Protein AF-A0A959UWD3-F1 (afdb_monomer_lite)

Foldseek 3Di:
DKWKWKAKVQWVVRIDRDPDDDIDRPDFDFTKIKIWIQDPVGIDIDIDGRPDGDDDDDDDDDD

Secondary structure (DSSP, 8-state):
--EEEEE-TTSBSSEE-SSS---B--S-EEEEEEEEEEETTEEEEEEEEEEEEEPPPP-----

Radius of gyration: 15.68 Å; chains: 1; bounding box: 38×17×52 Å

Sequence (63 aa):
PSTYEWQFPGGVPATSPLQDPVVQYNTPGTYDVTLIVETNDGPDTLVVPDFVTVHDLPLANAG

Structure (mmCIF, N/CA/C/O backbone):
data_AF-A0A959UWD3-F1
#
_entry.id   AF-A0A959UWD3-F1
#
loop_
_atom_site.group_PDB
_atom_site.id
_atom_site.type_symbol
_atom_site.label_atom_id
_atom_site.label_alt_id
_atom_site.label_comp_id
_atom_site.label_asym_id
_atom_site.label_entity_id
_atom_site.label_seq_id
_atom_site.pdbx_PDB_ins_code
_atom_site.Cartn_x
_atom_site.Cartn_y
_atom_site.Cartn_z
_atom_site.occupancy
_atom_site.B_iso_or_equiv
_atom_site.auth_seq_id
_atom_site.auth_comp_id
_atom_site.auth_asym_id
_atom_site.auth_atom_id
_atom_site.pdbx_PDB_model_num
ATOM 1 N N . PRO A 1 1 ? 13.738 -9.831 -16.115 1.00 67.06 1 PRO A N 1
ATOM 2 C CA . PRO A 1 1 ? 12.959 -10.369 -14.974 1.00 67.06 1 PRO A CA 1
ATOM 3 C C . PRO A 1 1 ? 12.116 -9.228 -14.436 1.00 67.06 1 PRO A C 1
ATOM 5 O O . PRO A 1 1 ? 12.655 -8.131 -14.344 1.00 67.06 1 PRO A O 1
ATOM 8 N N . SER A 1 2 ? 10.841 -9.460 -14.145 1.00 85.88 2 SER A N 1
ATOM 9 C CA . SER A 1 2 ? 10.019 -8.407 -13.556 1.00 85.88 2 SER A CA 1
ATOM 10 C C . SER A 1 2 ? 10.328 -8.303 -12.066 1.00 85.88 2 SER A C 1
ATOM 12 O O . SER A 1 2 ? 10.342 -9.331 -11.386 1.00 85.88 2 SER A O 1
ATOM 14 N N . THR A 1 3 ? 10.607 -7.103 -11.561 1.00 93.81 3 THR A N 1
ATOM 15 C CA . THR A 1 3 ? 10.701 -6.864 -10.113 1.00 93.81 3 THR A CA 1
ATOM 16 C C . THR A 1 3 ? 9.488 -6.083 -9.647 1.00 93.81 3 THR A C 1
ATOM 18 O O . THR A 1 3 ? 9.051 -5.158 -10.327 1.00 93.81 3 THR A O 1
ATOM 21 N N . TYR A 1 4 ? 8.957 -6.468 -8.490 1.00 96.31 4 TYR A N 1
ATOM 22 C CA . TYR A 1 4 ? 7.835 -5.800 -7.848 1.00 96.31 4 TYR A CA 1
ATOM 23 C C . TYR A 1 4 ? 8.363 -4.877 -6.757 1.00 96.31 4 TYR A C 1
ATOM 25 O O . TYR A 1 4 ? 9.278 -5.246 -6.023 1.00 96.31 4 TYR A O 1
ATOM 33 N N . GLU A 1 5 ? 7.760 -3.707 -6.628 1.00 97.38 5 GLU A N 1
ATOM 34 C CA . GLU A 1 5 ? 7.887 -2.855 -5.458 1.00 97.38 5 GLU A CA 1
ATOM 35 C C . GLU A 1 5 ? 6.495 -2.368 -5.074 1.00 97.38 5 GLU A C 1
ATOM 37 O O . GLU A 1 5 ? 5.884 -1.533 -5.741 1.00 97.38 5 GLU A O 1
ATOM 42 N N . TRP A 1 6 ? 5.985 -2.921 -3.983 1.00 98.06 6 TRP A N 1
ATOM 43 C CA . TRP A 1 6 ? 4.751 -2.463 -3.376 1.00 98.06 6 TRP A CA 1
ATOM 44 C C . TRP A 1 6 ? 5.025 -1.394 -2.328 1.00 98.06 6 TRP A C 1
ATOM 46 O O . TRP A 1 6 ? 5.986 -1.510 -1.563 1.00 98.06 6 TRP A O 1
ATOM 56 N N . GLN A 1 7 ? 4.129 -0.415 -2.236 1.00 98.50 7 GLN A N 1
ATOM 57 C CA . GLN A 1 7 ? 4.105 0.596 -1.185 1.00 98.50 7 GLN A CA 1
ATOM 58 C C . GLN A 1 7 ? 2.729 0.608 -0.511 1.00 98.50 7 GLN A C 1
ATOM 60 O O . GLN A 1 7 ? 1.694 0.773 -1.157 1.00 98.50 7 GLN A O 1
ATOM 65 N N . PHE A 1 8 ? 2.751 0.440 0.808 1.00 98.25 8 PHE A N 1
ATOM 66 C CA . PHE A 1 8 ? 1.601 0.323 1.698 1.00 98.25 8 PHE A CA 1
ATOM 67 C C . PHE A 1 8 ? 1.736 1.348 2.834 1.00 98.25 8 PHE A C 1
ATOM 69 O O . PHE A 1 8 ? 2.103 0.985 3.957 1.00 98.25 8 PHE A O 1
ATOM 76 N N . PRO A 1 9 ? 1.517 2.650 2.581 1.00 97.56 9 PRO A N 1
ATOM 77 C CA . PRO A 1 9 ? 1.609 3.674 3.621 1.00 97.56 9 PRO A CA 1
ATOM 78 C C . PRO A 1 9 ? 0.690 3.327 4.801 1.00 97.56 9 PRO A C 1
ATOM 80 O O . PRO A 1 9 ? -0.489 3.057 4.616 1.00 97.56 9 PRO A O 1
ATOM 83 N N . GLY A 1 10 ? 1.233 3.299 6.022 1.00 96.19 10 GLY A N 1
ATOM 84 C CA . GLY A 1 10 ? 0.496 2.896 7.231 1.00 96.19 10 GLY A CA 1
ATOM 85 C C . GLY A 1 10 ? 0.379 1.380 7.458 1.00 96.19 10 GLY A C 1
ATOM 86 O O . GLY A 1 10 ? -0.054 0.967 8.535 1.00 96.19 10 GLY A O 1
ATOM 87 N N . GLY A 1 11 ? 0.800 0.562 6.492 1.00 97.38 11 GLY A N 1
ATOM 88 C CA . GLY A 1 11 ? 0.879 -0.891 6.601 1.00 97.38 11 GLY A CA 1
ATOM 89 C C . GLY A 1 11 ? 2.203 -1.379 7.199 1.00 97.38 11 GLY A C 1
ATOM 90 O O . GLY A 1 11 ? 3.219 -0.679 7.194 1.00 97.38 11 GLY A O 1
ATOM 91 N N . VAL A 1 12 ? 2.199 -2.610 7.714 1.00 97.31 12 VAL A N 1
ATOM 92 C CA . VAL A 1 12 ? 3.392 -3.323 8.189 1.00 97.31 12 VAL A CA 1
ATOM 93 C C . VAL A 1 12 ? 3.493 -4.671 7.457 1.00 97.31 12 VAL A C 1
ATOM 95 O O . VAL A 1 12 ? 2.632 -5.526 7.675 1.00 97.31 12 VAL A O 1
ATOM 98 N N . PRO A 1 13 ? 4.519 -4.889 6.608 1.00 97.94 13 PRO A N 1
ATOM 99 C CA . PRO A 1 13 ? 5.555 -3.926 6.222 1.00 97.94 13 PRO A CA 1
ATOM 100 C C . PRO A 1 13 ? 5.006 -2.799 5.326 1.00 97.94 13 PRO A C 1
ATOM 102 O O . PRO A 1 13 ? 4.021 -2.985 4.618 1.00 97.94 13 PRO A O 1
ATOM 105 N N . ALA A 1 14 ? 5.669 -1.637 5.337 1.00 97.62 14 ALA A N 1
ATOM 106 C CA . ALA A 1 14 ? 5.271 -0.483 4.522 1.00 97.62 14 ALA A CA 1
ATOM 107 C C . ALA A 1 14 ? 5.678 -0.612 3.043 1.00 97.62 14 ALA A C 1
ATOM 109 O O . ALA A 1 14 ? 5.152 0.104 2.196 1.00 97.62 14 ALA A O 1
ATOM 110 N N . THR A 1 15 ? 6.610 -1.513 2.724 1.00 98.06 15 THR A N 1
ATOM 111 C CA . THR A 1 15 ? 6.992 -1.860 1.352 1.00 98.06 15 THR A CA 1
ATOM 112 C C . THR A 1 15 ? 7.225 -3.361 1.219 1.00 98.06 15 THR A C 1
ATOM 114 O O . THR A 1 15 ? 7.485 -4.043 2.214 1.00 98.06 15 THR A O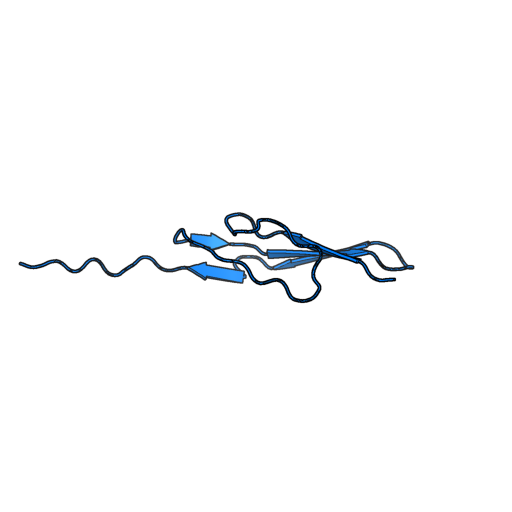 1
ATOM 117 N N . SER A 1 16 ? 7.127 -3.900 0.000 1.00 98.00 16 SER A N 1
ATOM 118 C CA . SER A 1 16 ? 7.443 -5.311 -0.248 1.00 98.00 16 SER A CA 1
ATOM 119 C C . SER A 1 16 ? 7.928 -5.579 -1.675 1.00 98.00 16 SER A C 1
ATOM 121 O O . SER A 1 16 ? 7.313 -5.080 -2.617 1.00 98.00 16 SER A O 1
ATOM 123 N N . PRO A 1 17 ? 8.971 -6.414 -1.855 1.00 96.62 17 PRO A N 1
ATOM 124 C CA . PRO A 1 17 ? 9.407 -6.881 -3.167 1.00 96.62 17 PRO A CA 1
ATOM 125 C C . PRO A 1 17 ? 8.681 -8.153 -3.642 1.00 96.62 17 PRO A C 1
ATOM 127 O O . PRO A 1 17 ? 8.982 -8.683 -4.711 1.00 96.62 17 PRO A O 1
ATOM 130 N N . LEU A 1 18 ? 7.787 -8.713 -2.819 1.00 96.50 18 LEU A N 1
ATOM 131 C CA . LEU A 1 18 ? 7.053 -9.932 -3.155 1.00 96.50 18 LEU A CA 1
ATOM 132 C C . LEU A 1 18 ? 5.973 -9.632 -4.193 1.00 96.50 18 LEU A C 1
ATOM 134 O O . LEU A 1 18 ? 5.325 -8.593 -4.126 1.00 96.50 18 LEU A O 1
ATOM 138 N N . GLN A 1 19 ? 5.732 -10.579 -5.097 1.00 94.19 19 GLN A N 1
ATOM 139 C CA . GLN A 1 19 ? 4.598 -10.506 -6.018 1.00 94.19 19 GLN A CA 1
ATOM 140 C C . GLN A 1 19 ? 3.268 -10.450 -5.247 1.00 94.19 19 GLN A C 1
ATOM 142 O O . GLN A 1 19 ? 2.443 -9.587 -5.531 1.00 94.19 19 GLN A O 1
ATOM 147 N N . ASP A 1 20 ? 3.132 -11.298 -4.219 1.00 95.25 20 ASP A N 1
ATOM 148 C CA . ASP A 1 20 ? 1.955 -11.403 -3.349 1.00 95.25 20 ASP A CA 1
ATOM 149 C C . ASP A 1 20 ? 2.341 -11.134 -1.876 1.00 95.25 20 ASP A C 1
ATOM 151 O O . ASP A 1 20 ? 2.649 -12.064 -1.121 1.00 95.25 20 ASP A O 1
ATOM 155 N N . PRO A 1 21 ? 2.412 -9.864 -1.442 1.00 96.88 21 PRO A N 1
ATOM 156 C CA . PRO A 1 21 ? 2.756 -9.512 -0.068 1.00 96.88 21 PRO A CA 1
ATOM 157 C C . PRO A 1 21 ? 1.577 -9.682 0.901 1.00 96.88 21 PRO A C 1
ATOM 15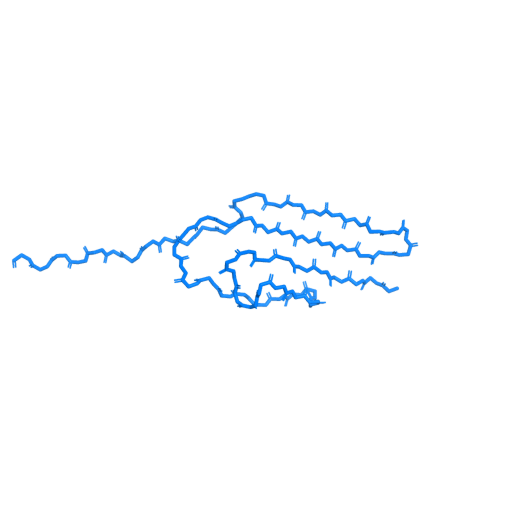9 O O . PRO A 1 21 ? 0.421 -9.464 0.552 1.00 96.88 21 PRO A O 1
ATOM 162 N N . VAL A 1 22 ? 1.886 -9.984 2.163 1.00 97.50 22 VAL A N 1
ATOM 163 C CA . VAL A 1 22 ? 0.932 -9.892 3.280 1.00 97.50 22 VAL A CA 1
ATOM 164 C C . VAL A 1 22 ? 1.264 -8.645 4.090 1.00 97.50 22 VAL A C 1
ATOM 166 O O . VAL A 1 22 ? 2.416 -8.452 4.477 1.00 97.50 22 VAL A O 1
ATOM 169 N N . VAL A 1 23 ? 0.257 -7.809 4.345 1.00 97.81 23 VAL A N 1
ATOM 170 C CA . VAL A 1 23 ? 0.403 -6.510 5.015 1.00 97.81 23 VAL A CA 1
ATOM 171 C C . VAL A 1 23 ? -0.667 -6.365 6.084 1.00 97.81 23 VAL A C 1
ATOM 173 O O . VAL A 1 23 ? -1.828 -6.705 5.860 1.00 97.81 23 VAL A O 1
ATOM 176 N N . GLN A 1 24 ? -0.281 -5.837 7.242 1.00 97.62 24 GLN A N 1
ATOM 177 C CA . GLN A 1 24 ? -1.189 -5.557 8.346 1.00 97.62 24 GLN A CA 1
ATOM 178 C C . GLN A 1 24 ? -1.375 -4.051 8.543 1.00 97.62 24 GLN A C 1
ATOM 180 O O . GLN A 1 24 ? -0.398 -3.313 8.657 1.00 97.62 24 GLN A O 1
ATOM 185 N N . TYR A 1 25 ? -2.629 -3.617 8.664 1.00 96.88 25 TYR A N 1
ATOM 186 C CA . TYR A 1 25 ? -3.009 -2.254 9.033 1.00 96.88 25 TYR A CA 1
ATOM 187 C C . TYR A 1 25 ? -3.609 -2.270 10.441 1.00 96.88 25 TYR A C 1
ATOM 189 O O . TYR A 1 25 ? -4.679 -2.832 10.662 1.00 96.88 25 TYR A O 1
ATOM 197 N N . ASN A 1 26 ? -2.886 -1.701 11.408 1.00 94.69 26 ASN A N 1
ATOM 198 C CA . ASN A 1 26 ? -3.283 -1.714 12.825 1.00 94.69 26 ASN A CA 1
ATOM 199 C C . ASN A 1 26 ? -4.126 -0.506 13.232 1.00 94.69 26 ASN A C 1
ATOM 201 O O . ASN A 1 26 ? -4.746 -0.518 14.294 1.00 94.69 26 ASN A O 1
ATOM 205 N N . THR A 1 27 ? -4.117 0.535 12.407 1.00 94.94 27 THR A N 1
ATOM 206 C CA . THR A 1 27 ? -4.837 1.773 12.668 1.00 94.94 27 THR A CA 1
ATOM 207 C C . THR A 1 27 ? -6.030 1.848 11.719 1.00 94.94 27 THR A C 1
ATOM 209 O O . THR A 1 27 ? -5.888 1.534 10.538 1.00 94.94 27 THR A O 1
ATOM 212 N N . PRO A 1 28 ? -7.211 2.233 12.214 1.00 95.88 28 PRO A N 1
ATOM 213 C CA . PRO A 1 28 ? -8.345 2.578 11.373 1.00 95.88 28 PRO A CA 1
ATOM 214 C C . PRO A 1 28 ? -8.032 3.758 10.460 1.00 95.88 28 PRO A C 1
ATOM 216 O O . PRO A 1 28 ? -7.350 4.708 10.846 1.00 95.88 28 PRO A O 1
ATOM 219 N N . GLY A 1 29 ? -8.541 3.694 9.240 1.00 96.62 29 GLY A N 1
ATOM 220 C CA . GLY A 1 29 ? -8.243 4.671 8.209 1.00 96.62 29 GLY A CA 1
ATOM 221 C C . GLY A 1 29 ? -8.425 4.104 6.815 1.00 96.62 29 GLY A C 1
ATOM 222 O O . GLY A 1 29 ? -8.714 2.918 6.632 1.00 96.62 29 GLY A O 1
ATOM 223 N N . THR A 1 30 ? -8.241 4.984 5.842 1.00 97.88 30 THR A N 1
ATOM 224 C CA . THR A 1 30 ? -8.258 4.646 4.426 1.00 97.88 30 THR A CA 1
ATOM 225 C C . THR A 1 30 ? -6.852 4.812 3.867 1.00 97.88 30 THR A C 1
ATOM 227 O O . THR A 1 30 ? -6.177 5.795 4.178 1.00 97.88 30 THR A O 1
ATOM 230 N N . TYR A 1 31 ? -6.399 3.830 3.092 1.00 97.75 31 TYR A N 1
ATOM 231 C CA . TYR A 1 31 ? -5.024 3.741 2.620 1.00 97.75 31 TYR A CA 1
ATOM 232 C C . TYR A 1 31 ? -4.971 3.487 1.118 1.00 97.75 31 TYR A C 1
ATOM 234 O O . TYR A 1 31 ? -5.560 2.524 0.617 1.00 97.75 31 TYR A O 1
ATOM 242 N N . ASP A 1 32 ? -4.199 4.323 0.432 1.00 98.12 32 ASP A N 1
ATOM 243 C CA . ASP A 1 32 ? -3.795 4.105 -0.952 1.00 98.12 32 ASP A CA 1
ATOM 244 C C . ASP A 1 32 ? -2.786 2.957 -1.029 1.00 98.12 32 ASP A C 1
ATOM 246 O O . ASP A 1 32 ? -2.010 2.718 -0.097 1.00 98.12 32 ASP A O 1
ATOM 250 N N . VAL A 1 33 ? -2.761 2.272 -2.169 1.00 98.00 33 VAL A N 1
ATOM 251 C CA . VAL A 1 33 ? -1.751 1.255 -2.474 1.00 98.00 33 VAL A CA 1
ATOM 252 C C . VAL A 1 33 ? -1.100 1.568 -3.809 1.00 98.00 33 VAL A C 1
ATOM 254 O O . VAL A 1 33 ? -1.786 1.812 -4.803 1.00 98.00 33 VAL A O 1
ATOM 257 N N . THR A 1 34 ? 0.229 1.511 -3.835 1.00 98.44 34 THR A N 1
ATOM 258 C CA . THR A 1 34 ? 1.018 1.700 -5.055 1.00 98.44 34 THR A CA 1
ATOM 259 C C . THR A 1 34 ? 1.789 0.430 -5.380 1.00 98.44 34 THR A C 1
ATOM 261 O O . THR A 1 34 ? 2.413 -0.171 -4.504 1.00 98.44 34 THR A O 1
ATOM 264 N N . LEU A 1 35 ? 1.771 0.047 -6.653 1.00 97.69 35 LEU A N 1
ATOM 265 C CA . LEU A 1 35 ? 2.595 -1.007 -7.224 1.00 97.69 35 LEU A CA 1
ATOM 266 C C . LEU A 1 35 ? 3.480 -0.415 -8.316 1.00 97.69 35 LEU A C 1
ATOM 268 O O . LEU A 1 35 ? 2.978 0.156 -9.282 1.00 97.69 35 LEU A O 1
ATOM 272 N N . ILE A 1 36 ? 4.785 -0.614 -8.190 1.00 97.12 36 ILE A N 1
ATOM 273 C CA . ILE A 1 36 ? 5.766 -0.329 -9.231 1.00 97.12 36 ILE A CA 1
ATOM 274 C C . ILE A 1 36 ? 6.272 -1.672 -9.763 1.00 97.12 36 ILE A C 1
ATOM 276 O O . ILE A 1 36 ? 6.677 -2.544 -8.990 1.00 97.12 36 ILE A O 1
ATOM 280 N N . VAL A 1 37 ? 6.230 -1.857 -11.082 1.00 96.38 37 VAL A N 1
ATOM 281 C CA . VAL A 1 37 ? 6.756 -3.052 -11.752 1.00 96.38 37 VAL A CA 1
ATOM 282 C C . VAL A 1 37 ? 7.842 -2.629 -12.723 1.00 96.38 37 VAL A C 1
ATOM 284 O O . VAL A 1 37 ? 7.555 -1.972 -13.717 1.00 96.38 37 VAL A O 1
ATOM 287 N N . GLU A 1 38 ? 9.080 -3.043 -12.471 1.00 94.44 38 GLU A N 1
ATOM 288 C CA . GLU A 1 38 ? 10.168 -2.886 -13.439 1.00 94.44 38 GLU A CA 1
ATOM 289 C C . GLU A 1 38 ? 10.125 -4.059 -14.417 1.00 94.44 38 GLU A C 1
ATOM 291 O O . GLU A 1 38 ? 10.175 -5.221 -14.003 1.00 94.44 38 GLU A O 1
ATOM 296 N N . THR A 1 39 ? 10.040 -3.770 -15.712 1.00 88.75 39 THR A N 1
ATOM 297 C CA . THR A 1 39 ? 10.116 -4.768 -16.786 1.00 88.75 39 THR A CA 1
ATOM 298 C C . THR A 1 39 ? 11.314 -4.492 -17.692 1.00 88.75 39 THR A C 1
ATOM 300 O O . THR A 1 39 ? 12.005 -3.489 -17.547 1.00 88.75 39 THR A O 1
ATOM 303 N N . ASN A 1 40 ? 11.569 -5.363 -18.672 1.00 90.12 40 ASN A N 1
ATOM 304 C CA . ASN A 1 40 ? 12.611 -5.093 -19.668 1.00 90.12 40 ASN A CA 1
ATOM 305 C C . ASN A 1 40 ? 12.299 -3.856 -20.537 1.00 90.12 40 ASN A C 1
ATOM 307 O O . ASN A 1 40 ? 13.217 -3.307 -21.142 1.00 90.12 40 ASN A O 1
ATOM 311 N N . ASP A 1 41 ? 11.032 -3.437 -20.592 1.00 90.69 41 ASP A N 1
ATOM 312 C CA . ASP A 1 41 ? 10.568 -2.267 -21.341 1.00 90.69 41 ASP A CA 1
ATOM 313 C C . ASP A 1 41 ? 10.551 -0.988 -20.474 1.00 90.69 41 ASP A C 1
ATOM 315 O O . ASP A 1 41 ? 10.204 0.089 -20.960 1.00 90.69 41 ASP A O 1
ATOM 319 N N . GLY A 1 42 ? 10.969 -1.098 -19.205 1.00 89.81 42 GLY A N 1
ATOM 320 C CA . GLY A 1 42 ? 11.005 -0.028 -18.207 1.00 89.81 42 GLY A CA 1
ATOM 321 C C . GLY A 1 42 ? 9.9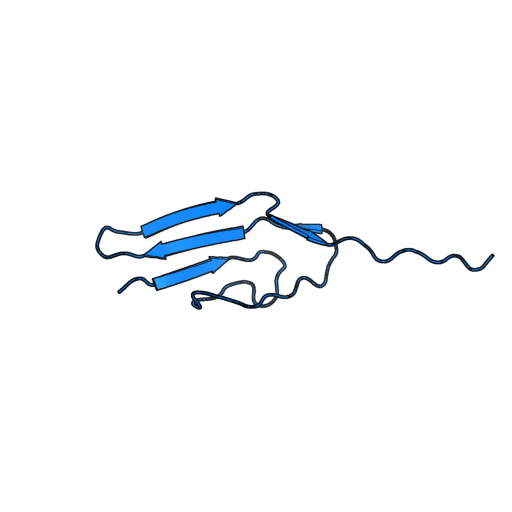96 -0.220 -17.065 1.00 89.81 42 GLY A C 1
ATOM 322 O O . GLY A 1 42 ? 9.270 -1.227 -17.037 1.00 89.81 42 GLY A O 1
ATOM 323 N N . PRO A 1 43 ? 9.956 0.730 -16.111 1.00 93.81 43 PRO A N 1
ATOM 324 C CA . PRO A 1 43 ? 9.011 0.714 -15.005 1.00 93.81 43 PRO A CA 1
ATOM 325 C C . PRO A 1 43 ? 7.612 1.158 -15.428 1.00 93.81 43 PRO A C 1
ATOM 327 O O . PRO A 1 43 ? 7.452 2.122 -16.177 1.00 93.81 43 PRO A O 1
ATOM 330 N N . ASP A 1 44 ? 6.604 0.513 -14.851 1.00 95.56 44 ASP A N 1
ATOM 331 C CA . ASP A 1 44 ? 5.223 0.990 -14.825 1.00 95.56 44 ASP A CA 1
ATOM 332 C C . ASP A 1 44 ? 4.758 1.170 -13.374 1.00 95.56 44 ASP A C 1
ATOM 334 O O . ASP A 1 44 ? 5.229 0.483 -12.465 1.00 95.56 44 ASP A O 1
ATOM 338 N N . THR A 1 45 ? 3.862 2.126 -13.139 1.00 96.56 45 THR A N 1
ATOM 339 C CA . THR A 1 45 ? 3.358 2.471 -11.806 1.00 96.56 45 THR A CA 1
ATOM 340 C C . THR A 1 45 ? 1.838 2.490 -11.803 1.00 96.56 45 THR A C 1
ATOM 342 O O . THR A 1 45 ? 1.207 3.278 -12.504 1.00 96.56 45 THR A O 1
ATOM 345 N N . LEU A 1 46 ? 1.253 1.669 -10.935 1.00 97.38 46 LEU A N 1
ATOM 346 C CA . LEU A 1 46 ? -0.171 1.648 -10.644 1.00 97.38 46 LEU A CA 1
ATOM 347 C C . LEU A 1 46 ? -0.412 2.220 -9.248 1.00 97.38 46 LEU A C 1
ATOM 349 O O . LEU A 1 46 ? 0.082 1.680 -8.261 1.00 97.38 46 LEU A O 1
ATOM 353 N N . VAL A 1 47 ? -1.216 3.278 -9.166 1.00 97.88 47 VAL A N 1
ATOM 354 C CA . VAL A 1 47 ? -1.712 3.832 -7.901 1.00 97.88 47 VAL A CA 1
ATOM 355 C C . VAL A 1 47 ? -3.198 3.523 -7.796 1.00 97.88 47 VAL A C 1
ATOM 357 O O . VAL A 1 47 ? -3.967 3.862 -8.697 1.00 97.88 47 VAL A O 1
ATOM 360 N N . VAL A 1 48 ? -3.601 2.888 -6.698 1.00 97.88 48 VAL A N 1
ATOM 361 C CA . VAL A 1 48 ? -5.000 2.588 -6.395 1.00 97.88 48 VAL A CA 1
ATOM 362 C C . VAL A 1 48 ? -5.400 3.383 -5.152 1.00 97.88 48 VAL A C 1
ATOM 364 O O . VAL A 1 48 ? -5.006 3.008 -4.042 1.00 97.88 48 VAL A O 1
ATOM 367 N N . PRO A 1 49 ? -6.133 4.497 -5.324 1.00 97.31 49 PRO A N 1
ATOM 368 C CA . PRO A 1 49 ? -6.555 5.314 -4.200 1.00 97.31 49 PRO A CA 1
ATOM 369 C C . PRO A 1 49 ? -7.611 4.588 -3.366 1.00 97.31 49 PRO A C 1
ATOM 371 O O . PRO A 1 49 ? -8.411 3.818 -3.903 1.00 9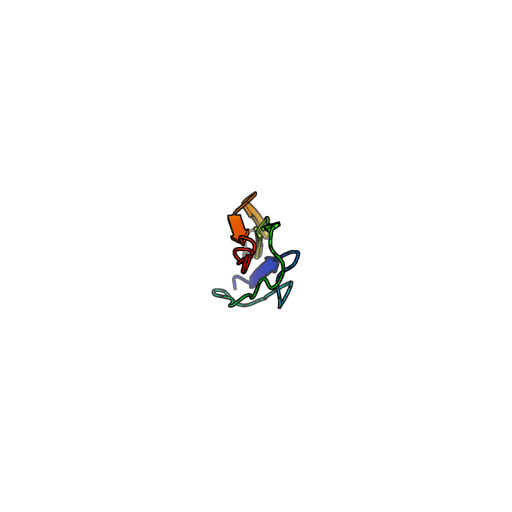7.31 49 PRO A O 1
ATOM 374 N N . ASP A 1 50 ? -7.607 4.848 -2.061 1.00 96.31 50 ASP A N 1
ATOM 375 C CA . ASP A 1 50 ? -8.583 4.346 -1.091 1.00 96.31 50 ASP A CA 1
ATOM 376 C C . ASP A 1 50 ? -8.789 2.814 -1.108 1.00 96.31 50 ASP A C 1
ATOM 378 O O . ASP A 1 50 ? -9.869 2.302 -0.801 1.00 96.31 50 ASP A O 1
ATOM 382 N N . PHE A 1 51 ? -7.751 2.056 -1.476 1.00 97.31 51 PHE A N 1
ATOM 383 C CA . PHE A 1 51 ? -7.859 0.617 -1.727 1.00 97.31 51 PHE A CA 1
ATOM 384 C C . PHE A 1 51 ? -8.175 -0.202 -0.469 1.00 97.31 51 PHE A C 1
ATOM 386 O O . PHE A 1 51 ? -8.897 -1.198 -0.538 1.00 97.31 51 PHE A O 1
ATOM 393 N N . VAL A 1 52 ? -7.650 0.208 0.688 1.00 95.81 52 VAL A N 1
ATOM 394 C CA . VAL A 1 52 ? -7.890 -0.461 1.973 1.00 95.81 52 VAL A CA 1
ATOM 395 C C . VAL A 1 52 ? -8.629 0.484 2.905 1.00 95.81 52 VAL A C 1
ATOM 397 O O . VAL A 1 52 ? -8.166 1.589 3.160 1.00 95.81 52 VAL A O 1
ATOM 400 N N . THR A 1 53 ? -9.750 0.030 3.466 1.00 96.75 53 THR A N 1
ATOM 401 C CA . THR A 1 53 ? -10.464 0.732 4.541 1.00 96.75 53 THR A CA 1
ATOM 402 C C . THR A 1 53 ? -10.498 -0.146 5.786 1.00 96.75 53 THR A C 1
ATOM 404 O O . THR A 1 53 ? -11.064 -1.239 5.770 1.00 96.75 53 THR A O 1
ATOM 407 N N . VAL A 1 54 ? -9.896 0.335 6.874 1.00 95.44 54 VAL A N 1
ATOM 408 C CA . VAL A 1 54 ? -9.948 -0.293 8.198 1.00 95.44 54 VAL A CA 1
ATOM 409 C C . VAL A 1 54 ? -10.897 0.509 9.074 1.00 95.44 54 VAL A C 1
ATOM 411 O O . VAL A 1 54 ? -10.710 1.709 9.273 1.00 95.44 54 VAL A O 1
ATOM 414 N N . HIS A 1 55 ? -11.919 -0.156 9.602 1.00 93.19 55 HIS A N 1
ATOM 415 C CA . HIS A 1 55 ? -12.881 0.469 10.501 1.00 93.19 55 HIS A CA 1
ATOM 416 C C . HIS A 1 55 ? -12.424 0.392 11.955 1.00 93.19 55 HIS A C 1
ATOM 418 O O . HIS A 1 55 ? -11.766 -0.562 12.371 1.00 93.19 55 HIS A O 1
ATOM 424 N N . ASP A 1 56 ? -12.820 1.405 12.721 1.00 89.44 56 ASP A N 1
ATOM 425 C CA . ASP A 1 56 ? -12.654 1.423 14.167 1.00 89.44 56 ASP A CA 1
ATOM 426 C C . ASP A 1 56 ? -13.430 0.284 14.833 1.00 89.44 56 ASP A C 1
ATOM 428 O O . ASP A 1 56 ? -14.462 -0.184 14.335 1.00 89.44 56 ASP A O 1
ATOM 432 N N . LEU A 1 57 ? -12.941 -0.142 15.997 1.00 82.94 57 LEU A N 1
ATOM 433 C CA . LEU A 1 57 ? -13.681 -1.083 16.827 1.00 82.94 57 LEU A CA 1
ATOM 434 C C . LEU A 1 57 ? -14.971 -0.417 17.333 1.00 82.94 57 LEU A C 1
ATOM 436 O O . LEU A 1 57 ? -14.962 0.766 17.683 1.00 82.94 57 LEU A O 1
ATOM 440 N N . PRO A 1 58 ? -16.085 -1.162 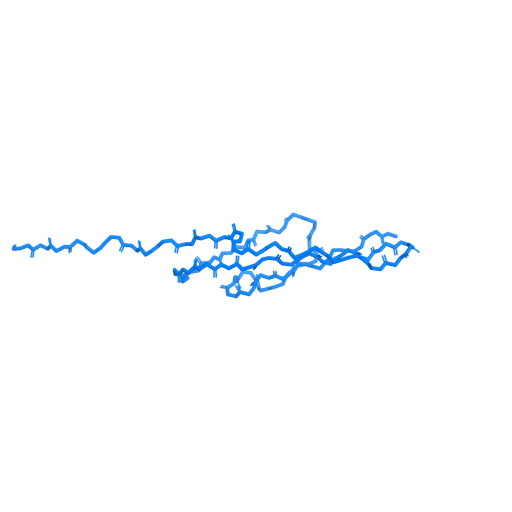17.434 1.00 80.75 58 PRO A N 1
ATOM 441 C CA . PRO A 1 58 ? -17.292 -0.623 18.035 1.00 80.75 58 PRO A CA 1
ATOM 442 C C . PRO A 1 58 ? -17.024 -0.268 19.504 1.00 80.75 58 PRO A C 1
ATOM 444 O O . PRO A 1 58 ? -16.566 -1.101 20.288 1.00 80.75 58 PRO A O 1
ATOM 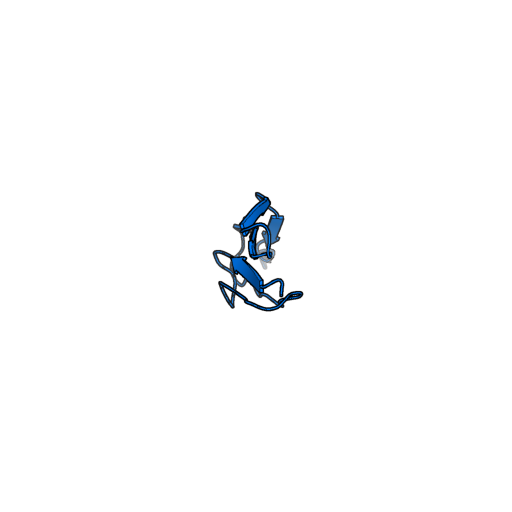447 N N . LEU A 1 59 ? -17.349 0.965 19.894 1.00 73.38 59 LEU A N 1
ATOM 448 C CA . LEU A 1 59 ? -17.360 1.366 21.297 1.00 73.38 59 LEU A CA 1
ATOM 449 C C . LEU A 1 59 ? -18.571 0.721 21.982 1.00 73.38 59 LEU A C 1
ATOM 451 O O . LEU A 1 59 ? -19.704 1.164 21.804 1.00 73.38 59 LEU A O 1
ATOM 455 N N . ALA A 1 60 ? -18.342 -0.325 22.773 1.00 75.62 60 ALA A N 1
ATOM 456 C CA . ALA A 1 60 ? -19.371 -0.853 23.659 1.00 75.62 60 ALA A CA 1
ATOM 457 C C . ALA A 1 60 ? -19.474 0.056 24.892 1.00 75.62 60 ALA A C 1
ATOM 459 O O . ALA A 1 60 ? -18.577 0.048 25.736 1.00 75.62 60 ALA A O 1
ATOM 460 N N . ASN A 1 61 ? -20.548 0.843 25.019 1.00 74.69 61 ASN A N 1
ATOM 461 C CA . ASN A 1 61 ? -20.870 1.445 26.310 1.00 74.69 61 ASN A CA 1
ATOM 462 C C . ASN A 1 61 ? -21.636 0.420 27.164 1.00 74.69 61 ASN A C 1
ATOM 464 O O . ASN A 1 61 ? -22.627 -0.163 26.735 1.00 74.69 61 ASN A O 1
ATOM 468 N N . ALA A 1 62 ? -21.150 0.153 28.373 1.00 69.69 62 ALA A N 1
ATOM 469 C CA . ALA A 1 62 ? -21.957 -0.489 29.402 1.00 69.69 62 ALA A CA 1
ATOM 470 C C . ALA A 1 62 ? -22.592 0.651 30.202 1.00 69.69 62 ALA A C 1
ATOM 472 O O . ALA A 1 62 ? -21.876 1.394 30.874 1.00 69.69 62 ALA A O 1
ATOM 473 N N . GLY A 1 63 ? -23.893 0.866 29.993 1.00 66.25 63 GLY A N 1
ATOM 474 C CA . GLY A 1 63 ? -24.689 1.831 30.757 1.00 66.25 63 GLY A CA 1
ATOM 475 C C . GLY A 1 63 ? -24.910 1.411 32.203 1.00 66.25 63 GLY A C 1
ATOM 476 O O . GLY A 1 63 ? -24.684 0.221 32.521 1.00 66.25 63 GLY A O 1
#

pLDDT: mean 93.11, std 8.05, range [66.25, 98.5]